Protein AF-A0A528CIK7-F1 (afdb_monomer)

Foldseek 3Di:
DQQVCCVVVVDVADEEEPDDLVVLVVQQVCVVVVRHPRHAEYEYADEPVDHVCVPRVVVSCVVVNHYYPHPPHCVVVVVVVD

Mean predicted aligned error: 2.14 Å

pLDDT: mean 97.93, std 1.0, range [92.44, 98.75]

Sequence (82 aa):
VFDELVKAGKIRHFGLSNESSWGVMRFIAEADKGVGPRLVALQNAYNFVNRSFEVNLAEVCEREQVSLLAYSPLGQGYLTGK

Solvent-accessible surface area (backbone atoms only — not comparable to full-atom values): 4785 Å² total; per-residue (Å²): 107,71,38,56,37,38,76,71,65,77,36,95,76,48,62,51,61,80,69,51,55,68,57,53,50,49,50,42,60,36,17,77,72,70,52,51,64,60,57,47,35,37,39,37,67,37,29,95,90,41,58,70,46,63,79,52,39,48,59,50,25,64,78,68,64,29,43,78,48,66,38,54,62,40,58,86,55,66,72,69,77,120

Secondary structure (DSSP, 8-state):
-HHHHHHTTS-S-EEEES--HHHHHHHHHHHTTTSSPPEEEEE-B-BTTB-THHHHHHHHHHHHT-EE--B-TTGGGGGG--

Structure (mmCIF, N/CA/C/O backbone):
data_AF-A0A528CIK7-F1
#
_entry.id   AF-A0A528CIK7-F1
#
loop_
_atom_site.group_PDB
_atom_site.id
_atom_site.type_symbol
_atom_site.label_atom_id
_atom_site.label_alt_id
_atom_site.label_comp_id
_atom_site.label_asym_id
_atom_site.label_entity_id
_atom_site.label_seq_id
_atom_site.pdbx_PDB_ins_code
_atom_site.Cartn_x
_atom_site.Cartn_y
_atom_site.Cartn_z
_atom_site.occupancy
_atom_site.B_iso_or_equiv
_atom_site.auth_seq_id
_atom_site.auth_comp_id
_atom_site.auth_asym_id
_atom_site.auth_atom_id
_atom_site.pdbx_PDB_model_num
ATOM 1 N N . VAL A 1 1 ? -6.765 12.596 13.624 1.00 93.12 1 VAL A N 1
ATOM 2 C CA . VAL A 1 1 ? -6.596 13.022 12.212 1.00 93.12 1 VAL A CA 1
ATOM 3 C C . VAL A 1 1 ? -7.270 12.079 11.217 1.00 93.12 1 VAL A C 1
ATOM 5 O O . VAL A 1 1 ? -8.398 12.364 10.849 1.00 93.12 1 VAL A O 1
ATOM 8 N N . PHE A 1 2 ? -6.656 10.975 10.759 1.00 96.25 2 PHE A N 1
ATOM 9 C CA . PHE A 1 2 ? -7.248 10.177 9.663 1.00 96.25 2 PHE A CA 1
ATOM 10 C C . PHE A 1 2 ? -8.617 9.578 10.006 1.00 96.25 2 PHE A C 1
ATOM 12 O O . PHE A 1 2 ? -9.514 9.605 9.172 1.00 96.25 2 PHE A O 1
ATOM 19 N N . ASP A 1 3 ? -8.804 9.126 11.245 1.00 96.69 3 ASP A N 1
ATOM 20 C CA . ASP A 1 3 ? -10.094 8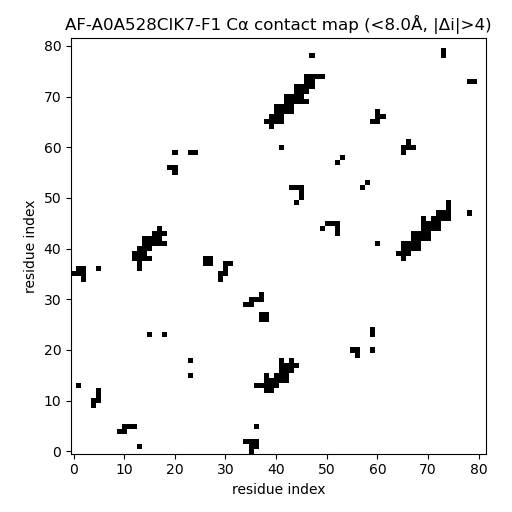.616 11.726 1.00 96.69 3 ASP A CA 1
ATOM 21 C C . ASP A 1 3 ? -11.195 9.685 11.688 1.00 96.69 3 ASP A C 1
ATOM 23 O O . ASP A 1 3 ? -12.299 9.444 11.212 1.00 96.69 3 ASP A O 1
ATOM 27 N N . GLU A 1 4 ? -10.874 10.912 12.101 1.00 97.69 4 GLU A N 1
ATOM 28 C CA . GLU A 1 4 ? -11.810 12.040 12.057 1.00 97.69 4 GLU A CA 1
ATOM 29 C C . GLU A 1 4 ? -12.176 12.402 10.615 1.00 97.69 4 GLU A C 1
ATOM 31 O O . GLU A 1 4 ? -13.329 12.714 10.333 1.00 97.69 4 GLU A O 1
ATOM 36 N N . LEU A 1 5 ? -11.221 12.326 9.682 1.00 98.31 5 LEU A N 1
ATOM 37 C CA . LEU A 1 5 ? -11.472 12.576 8.260 1.00 98.31 5 LEU A CA 1
ATOM 38 C C . LEU A 1 5 ? -12.354 11.492 7.625 1.00 98.31 5 LEU A C 1
ATOM 40 O O . LEU A 1 5 ? -13.179 11.818 6.768 1.00 98.31 5 LEU A O 1
ATOM 44 N N . VAL A 1 6 ? -12.211 10.235 8.055 1.00 97.69 6 VAL A N 1
ATOM 45 C CA . VAL A 1 6 ? -13.089 9.132 7.639 1.00 97.69 6 VAL A CA 1
ATOM 46 C C . VAL A 1 6 ? -14.492 9.314 8.219 1.00 97.69 6 VAL A C 1
ATOM 48 O O . VAL A 1 6 ? -15.465 9.316 7.469 1.00 97.69 6 VAL A O 1
ATOM 51 N N . LYS A 1 7 ? -14.611 9.572 9.528 1.00 97.06 7 LYS A N 1
ATOM 52 C CA . LYS A 1 7 ? -15.897 9.823 10.208 1.00 97.06 7 LYS A CA 1
ATOM 53 C C . LYS A 1 7 ? -16.632 11.044 9.654 1.00 97.06 7 LYS A C 1
ATOM 55 O O . LYS A 1 7 ? -17.853 11.030 9.550 1.00 97.06 7 LYS A O 1
ATOM 60 N N . ALA A 1 8 ? -15.897 12.079 9.249 1.00 98.44 8 ALA A N 1
ATOM 61 C CA . ALA A 1 8 ? -16.450 13.259 8.588 1.00 98.44 8 ALA A CA 1
ATOM 62 C C . ALA A 1 8 ? -16.833 13.022 7.111 1.00 98.44 8 ALA A C 1
ATOM 64 O O . ALA A 1 8 ? -17.289 13.953 6.450 1.00 98.44 8 ALA A O 1
ATOM 65 N N . GLY A 1 9 ? -16.603 11.825 6.560 1.00 98.19 9 GLY A N 1
ATOM 66 C CA . GLY A 1 9 ? -16.929 11.475 5.175 1.00 98.19 9 GLY A CA 1
ATOM 67 C C . GLY A 1 9 ? -16.006 12.090 4.117 1.00 98.19 9 GLY A C 1
ATOM 68 O O . GLY A 1 9 ? -16.301 12.004 2.926 1.00 98.19 9 GLY A O 1
ATOM 69 N N . LYS A 1 10 ? -14.884 12.704 4.518 1.00 98.56 10 LYS A N 1
ATOM 70 C CA . LYS A 1 10 ? -13.910 13.323 3.597 1.00 98.56 10 LYS A CA 1
ATOM 71 C C . LYS A 1 10 ? -12.980 12.294 2.957 1.00 98.56 10 LYS A C 1
ATOM 73 O O . LYS A 1 10 ? -12.476 12.518 1.861 1.00 98.56 10 LYS A O 1
ATOM 78 N N . ILE A 1 11 ? -12.752 11.178 3.645 1.00 97.88 11 ILE A N 1
ATOM 79 C CA . ILE A 1 11 ? -11.972 10.036 3.166 1.00 97.88 11 ILE A CA 1
ATOM 80 C C . ILE A 1 11 ? -12.867 8.800 3.234 1.00 97.88 11 ILE A C 1
ATOM 82 O O . ILE A 1 11 ? -13.445 8.519 4.277 1.00 97.88 11 ILE A O 1
ATOM 86 N N . ARG A 1 12 ? -12.971 8.047 2.133 1.00 97.44 12 ARG A N 1
ATOM 87 C CA . ARG A 1 12 ? -13.694 6.761 2.131 1.00 97.44 12 ARG A CA 1
ATOM 88 C C . ARG A 1 12 ? -12.831 5.617 2.653 1.00 97.44 12 ARG A C 1
ATOM 90 O O . ARG A 1 12 ? -13.296 4.814 3.450 1.00 97.44 12 ARG A O 1
ATOM 97 N N . HIS A 1 13 ? -11.576 5.566 2.212 1.00 97.56 13 HIS A N 1
ATOM 98 C CA . HIS A 1 13 ? -10.622 4.526 2.580 1.00 97.56 13 HIS A CA 1
ATOM 99 C C . HIS A 1 13 ? -9.233 5.113 2.801 1.00 97.56 13 HIS A C 1
ATOM 101 O O . HIS A 1 13 ? -8.846 6.080 2.144 1.00 97.56 13 HIS A O 1
ATOM 107 N N . PHE A 1 14 ? -8.492 4.506 3.722 1.00 97.88 14 PHE A N 1
ATOM 108 C CA . PHE A 1 14 ? -7.133 4.890 4.072 1.00 97.88 14 PHE A CA 1
ATOM 109 C C . PHE A 1 14 ? -6.120 3.913 3.461 1.00 97.88 14 PHE A C 1
ATOM 111 O O . PHE A 1 14 ? -6.366 2.709 3.383 1.00 97.88 14 PHE A O 1
ATOM 118 N N . GLY A 1 15 ? -4.976 4.435 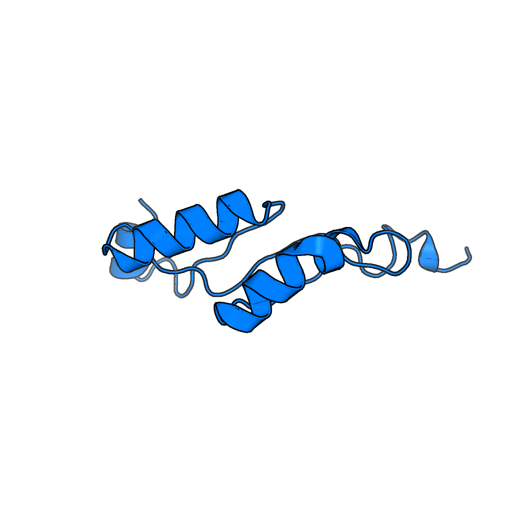3.025 1.00 98.19 15 GLY A N 1
ATOM 119 C CA . GLY A 1 15 ? -3.884 3.664 2.442 1.00 98.19 15 GLY A CA 1
ATOM 120 C C . GLY A 1 15 ? -2.541 4.335 2.704 1.00 98.19 15 GLY A C 1
ATOM 121 O O . GLY A 1 15 ? -2.490 5.517 3.045 1.00 98.19 15 GLY A O 1
ATOM 122 N N . LEU A 1 16 ? -1.464 3.572 2.546 1.00 98.56 16 LEU A N 1
ATOM 123 C CA . LEU A 1 16 ? -0.088 4.035 2.736 1.00 98.56 16 LEU A CA 1
ATOM 124 C C . LEU A 1 16 ? 0.690 3.995 1.418 1.00 98.56 16 LEU A C 1
ATOM 126 O O . LEU A 1 16 ? 0.261 3.376 0.446 1.00 98.56 16 LEU A O 1
ATOM 130 N N . SER A 1 17 ? 1.852 4.641 1.386 1.00 98.50 17 SER A N 1
ATOM 131 C CA . SER A 1 17 ? 2.778 4.604 0.253 1.00 98.50 17 SER A CA 1
ATOM 132 C C . SER A 1 17 ? 4.216 4.687 0.745 1.00 98.50 17 SER A C 1
ATOM 134 O O . SER A 1 17 ? 4.475 5.347 1.748 1.00 98.50 17 SER A O 1
ATOM 136 N N . ASN A 1 18 ? 5.137 4.044 0.021 1.00 98.06 18 ASN A N 1
ATOM 137 C CA . ASN A 1 18 ? 6.572 4.012 0.326 1.00 98.06 18 ASN A CA 1
ATOM 138 C C . ASN A 1 18 ? 6.889 3.492 1.729 1.00 98.06 18 ASN A C 1
ATOM 140 O O . ASN A 1 18 ? 7.850 3.936 2.352 1.00 98.06 18 ASN A O 1
ATOM 144 N N . GLU A 1 19 ? 6.084 2.549 2.212 1.00 98.44 19 GLU A N 1
ATOM 145 C CA . GLU A 1 19 ? 6.219 2.045 3.571 1.00 98.44 19 GLU A CA 1
ATOM 146 C C . GLU A 1 19 ? 6.837 0.645 3.603 1.00 98.44 19 GLU A C 1
ATOM 148 O O . GLU A 1 19 ? 6.773 -0.119 2.636 1.00 98.44 19 GLU A O 1
ATOM 153 N N . SER A 1 20 ? 7.471 0.338 4.727 1.00 98.25 20 SER A N 1
ATOM 154 C CA . SER A 1 20 ? 8.065 -0.941 5.087 1.00 98.25 20 SER A CA 1
ATOM 155 C C . SER A 1 20 ? 7.038 -1.905 5.689 1.00 98.25 20 SER A C 1
ATOM 157 O O . SER A 1 20 ? 5.960 -1.505 6.133 1.00 98.25 20 SER A O 1
ATOM 159 N N . SER A 1 21 ? 7.392 -3.190 5.781 1.00 98.12 21 SER A N 1
ATOM 160 C CA . SER A 1 21 ? 6.567 -4.186 6.481 1.00 98.12 21 SER A CA 1
ATOM 161 C C . SER A 1 21 ? 6.338 -3.815 7.947 1.00 98.12 21 SER A C 1
ATOM 163 O O . SER A 1 21 ? 5.225 -3.966 8.447 1.00 98.12 21 SER A O 1
ATOM 165 N N . TRP A 1 22 ? 7.354 -3.270 8.624 1.00 98.31 22 TRP A N 1
ATOM 166 C CA . TRP A 1 22 ? 7.221 -2.814 10.006 1.00 98.31 22 TRP A CA 1
ATOM 167 C C . TRP A 1 22 ? 6.197 -1.685 10.126 1.00 98.31 22 TRP A C 1
ATOM 169 O O . TRP A 1 22 ? 5.282 -1.788 10.938 1.00 98.31 22 TRP A O 1
ATOM 179 N N . GLY A 1 23 ? 6.297 -0.643 9.297 1.00 98.44 23 GLY A N 1
ATOM 180 C CA . GLY A 1 23 ? 5.358 0.478 9.343 1.00 98.44 23 GLY A CA 1
ATOM 181 C C . GLY A 1 23 ? 3.925 0.044 9.048 1.00 98.44 23 GLY A C 1
ATOM 182 O O . GLY A 1 23 ? 3.025 0.367 9.821 1.00 98.44 23 GLY A O 1
ATOM 183 N N . VAL A 1 24 ? 3.714 -0.768 8.006 1.00 98.56 24 VAL A N 1
ATOM 184 C CA . VAL A 1 24 ? 2.391 -1.330 7.680 1.00 98.56 24 VAL A CA 1
ATOM 185 C C . VAL A 1 24 ? 1.804 -2.088 8.875 1.00 98.56 24 VAL A C 1
ATOM 187 O O . VAL A 1 24 ? 0.686 -1.791 9.297 1.00 98.56 24 VAL A O 1
ATOM 190 N N . MET A 1 25 ? 2.573 -2.997 9.483 1.00 98.69 25 MET A N 1
ATOM 191 C CA . MET A 1 25 ? 2.113 -3.761 10.647 1.00 98.69 25 MET A CA 1
ATOM 192 C C . MET A 1 25 ? 1.877 -2.887 11.882 1.00 98.69 25 MET A C 1
ATOM 194 O O . MET A 1 25 ? 0.976 -3.176 12.664 1.00 98.69 25 MET A O 1
ATOM 198 N N . ARG A 1 26 ? 2.634 -1.797 12.071 1.00 98.56 26 ARG A N 1
ATOM 199 C CA . ARG A 1 26 ? 2.376 -0.833 13.152 1.00 98.56 26 ARG A CA 1
ATOM 200 C C . ARG A 1 26 ? 1.041 -0.118 12.955 1.00 98.56 26 ARG A C 1
ATOM 202 O O . ARG A 1 26 ? 0.288 -0.017 13.917 1.00 98.56 26 ARG A O 1
ATOM 209 N N . PHE A 1 27 ? 0.725 0.335 11.741 1.00 98.56 27 PHE A N 1
ATOM 210 C CA . PHE A 1 27 ? -0.575 0.950 11.447 1.00 98.56 27 PHE A CA 1
ATOM 211 C C . PHE A 1 27 ? -1.732 -0.027 11.666 1.00 98.56 27 PHE A C 1
ATOM 213 O O . PHE A 1 27 ? -2.730 0.341 12.280 1.00 98.56 27 PHE A O 1
ATOM 220 N N . ILE A 1 28 ? -1.576 -1.273 11.218 1.00 98.50 28 ILE A N 1
ATOM 221 C CA . ILE A 1 28 ? -2.550 -2.345 11.444 1.00 98.50 28 ILE A CA 1
ATOM 222 C C . ILE A 1 28 ? -2.763 -2.586 12.939 1.00 98.50 28 ILE A C 1
ATOM 224 O O . ILE A 1 28 ? -3.891 -2.514 13.416 1.00 98.50 28 ILE A O 1
ATOM 228 N N . ALA A 1 29 ? -1.682 -2.797 13.690 1.00 98.56 29 ALA A N 1
ATOM 229 C CA . ALA A 1 29 ? -1.765 -3.128 15.106 1.00 98.56 29 ALA A CA 1
ATOM 230 C C . ALA A 1 29 ? -2.403 -2.013 15.948 1.00 98.56 29 ALA A C 1
ATOM 232 O O . ALA A 1 29 ? -3.041 -2.304 16.956 1.00 98.56 29 ALA A O 1
ATOM 233 N N . GLU A 1 30 ? -2.219 -0.741 15.584 1.00 98.38 30 GLU A N 1
ATOM 234 C CA . GLU A 1 30 ? -2.903 0.367 16.261 1.00 98.38 30 GLU A CA 1
ATOM 235 C C . GLU A 1 30 ? -4.374 0.482 15.824 1.00 98.38 30 GLU A C 1
ATOM 237 O O . GLU A 1 30 ? -5.243 0.668 16.678 1.00 98.38 30 GLU A O 1
ATOM 242 N N . ALA A 1 31 ? -4.686 0.267 14.541 1.00 98.12 31 ALA A N 1
ATOM 243 C CA . ALA A 1 31 ? -6.069 0.234 14.062 1.00 98.12 31 ALA A CA 1
ATOM 244 C C . ALA A 1 31 ? -6.887 -0.890 14.727 1.00 98.12 31 ALA A C 1
ATOM 246 O O . ALA A 1 31 ? -8.031 -0.663 15.118 1.00 98.12 31 ALA A O 1
ATOM 247 N N . ASP A 1 32 ? -6.289 -2.062 14.951 1.00 97.75 32 ASP A N 1
ATOM 248 C CA . ASP A 1 32 ? -6.929 -3.192 15.642 1.00 97.75 32 ASP A CA 1
ATOM 249 C C . ASP A 1 32 ? -7.204 -2.903 17.130 1.00 97.75 32 ASP A C 1
ATOM 251 O O . ASP A 1 32 ? -8.094 -3.501 17.733 1.00 97.75 32 ASP A O 1
ATOM 255 N N . LYS A 1 33 ? -6.497 -1.930 17.723 1.00 98.12 33 LYS A N 1
ATOM 256 C CA . LYS A 1 33 ? -6.790 -1.387 19.064 1.00 98.12 33 LYS A CA 1
ATOM 257 C C . LYS A 1 33 ? -7.822 -0.252 19.038 1.00 98.12 33 LYS A C 1
ATOM 259 O O . LYS A 1 33 ? -8.077 0.364 20.071 1.00 98.12 33 LYS A O 1
ATOM 264 N N . GLY A 1 34 ? -8.391 0.059 17.874 1.00 96.62 34 GLY A N 1
ATOM 265 C CA . GLY A 1 34 ? -9.327 1.165 17.675 1.00 96.62 34 GLY A CA 1
ATOM 266 C C . GLY A 1 34 ? -8.662 2.533 17.502 1.00 96.62 34 GLY A C 1
ATOM 267 O O . GLY A 1 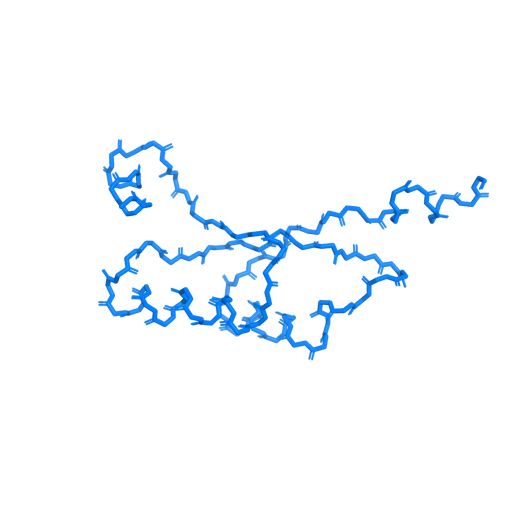34 ? -9.341 3.557 17.595 1.00 96.62 34 GLY A O 1
ATOM 268 N N . VAL A 1 35 ? -7.348 2.582 17.258 1.00 97.25 35 VAL A N 1
ATOM 269 C CA . VAL A 1 35 ? -6.606 3.828 17.040 1.00 97.25 35 VAL A CA 1
ATOM 270 C C . VAL A 1 35 ? -6.395 4.045 15.543 1.00 97.25 35 VAL A C 1
ATOM 272 O O . VAL A 1 35 ? -5.434 3.562 14.951 1.00 97.25 35 VAL A O 1
ATOM 275 N N . GLY A 1 36 ? -7.273 4.839 14.928 1.00 97.12 36 GLY A N 1
ATOM 276 C CA . GLY A 1 36 ? -7.175 5.158 13.502 1.00 97.12 36 GLY A CA 1
ATOM 277 C C . GLY A 1 36 ? -7.960 4.201 12.594 1.00 97.12 36 GLY A C 1
ATOM 278 O O . GLY A 1 36 ? -8.399 3.141 13.034 1.00 97.12 36 GLY A O 1
ATOM 279 N N . PRO A 1 37 ? -8.150 4.560 11.312 1.00 97.88 37 PRO A N 1
ATOM 280 C CA . PRO A 1 37 ? -8.740 3.658 10.336 1.00 97.88 37 PRO A CA 1
ATOM 281 C C . PRO A 1 37 ? -7.729 2.578 9.933 1.00 97.88 37 PRO A C 1
ATOM 283 O O . PRO A 1 37 ? -6.549 2.866 9.721 1.00 97.88 37 PRO A O 1
ATOM 286 N N . ARG A 1 38 ? -8.204 1.345 9.745 1.00 97.88 38 ARG A N 1
ATOM 287 C CA . ARG A 1 38 ? -7.393 0.266 9.170 1.00 97.88 38 ARG A CA 1
ATOM 288 C C . ARG A 1 38 ? -7.132 0.551 7.687 1.00 97.88 38 ARG A C 1
ATOM 290 O O . ARG A 1 38 ? -8.053 0.916 6.953 1.00 97.88 38 ARG A O 1
ATOM 297 N N . LEU A 1 39 ? -5.878 0.423 7.247 1.00 97.88 39 LEU A N 1
ATOM 298 C CA . LEU A 1 39 ? -5.525 0.624 5.841 1.00 97.88 39 LEU A CA 1
ATOM 299 C C . LEU A 1 39 ? -6.053 -0.516 4.962 1.00 97.88 39 LEU A C 1
ATOM 301 O O . LEU A 1 39 ? -6.112 -1.660 5.400 1.00 97.88 39 LEU A O 1
ATOM 305 N N . VAL A 1 40 ? -6.378 -0.200 3.710 1.00 98.25 40 VAL A N 1
ATOM 306 C CA . VAL A 1 40 ? -6.856 -1.188 2.721 1.00 98.25 40 VAL A CA 1
ATOM 307 C C . VAL A 1 40 ? -5.928 -1.333 1.517 1.00 98.25 40 VAL A C 1
ATOM 309 O O . VAL A 1 40 ? -6.047 -2.286 0.750 1.00 98.25 40 VAL A O 1
ATOM 312 N N . ALA A 1 41 ? -5.008 -0.386 1.328 1.00 98.44 41 ALA A N 1
ATOM 313 C CA . ALA A 1 41 ? -4.104 -0.367 0.188 1.00 98.44 41 ALA A CA 1
ATOM 314 C C . ALA A 1 41 ? -2.705 0.134 0.564 1.00 98.44 41 ALA A C 1
ATOM 316 O O . ALA A 1 41 ? -2.552 1.034 1.396 1.00 98.44 41 ALA A O 1
ATOM 317 N N . LEU A 1 42 ? -1.700 -0.419 -0.109 1.00 98.75 42 LEU A N 1
ATOM 318 C CA . LEU A 1 42 ? -0.308 0.004 -0.050 1.00 98.75 42 LEU A CA 1
ATOM 319 C C . LEU A 1 42 ? 0.179 0.348 -1.459 1.00 98.75 42 LEU A C 1
ATOM 321 O O . LEU A 1 42 ? 0.155 -0.492 -2.353 1.00 98.75 42 LEU A O 1
ATOM 325 N N . GLN A 1 43 ? 0.646 1.574 -1.660 1.00 98.75 43 GLN A N 1
ATOM 326 C CA . GLN A 1 43 ? 1.163 2.054 -2.936 1.00 98.75 43 GLN A CA 1
ATOM 327 C C . GLN A 1 43 ? 2.700 2.082 -2.921 1.00 98.75 43 GLN A C 1
ATOM 329 O O . GLN A 1 43 ? 3.305 3.090 -2.550 1.00 98.75 43 GLN A O 1
ATOM 334 N N . ASN A 1 44 ? 3.337 0.981 -3.331 1.00 98.50 4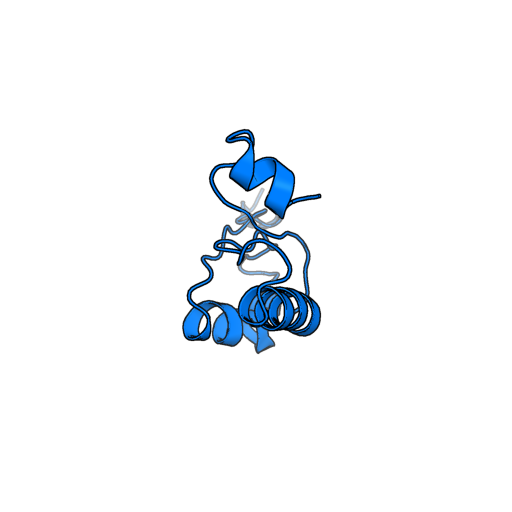4 ASN A N 1
ATOM 335 C CA . ASN A 1 44 ? 4.799 0.835 -3.377 1.00 98.50 44 ASN A CA 1
ATOM 336 C C . ASN A 1 44 ? 5.315 0.582 -4.805 1.00 98.50 44 ASN A C 1
ATOM 338 O O . ASN A 1 44 ? 4.576 0.129 -5.683 1.00 98.50 44 ASN A O 1
ATOM 342 N N . ALA A 1 45 ? 6.602 0.873 -5.033 1.00 98.19 45 ALA A N 1
ATOM 343 C CA . ALA A 1 45 ? 7.260 0.578 -6.300 1.00 98.19 45 ALA A CA 1
ATOM 344 C C . ALA A 1 45 ? 7.356 -0.936 -6.494 1.00 98.19 45 ALA A C 1
ATOM 346 O O . ALA A 1 45 ? 7.868 -1.642 -5.624 1.00 98.19 45 ALA A O 1
ATOM 347 N N . TYR A 1 46 ? 6.912 -1.416 -7.651 1.00 98.50 46 TYR A N 1
ATOM 348 C CA . TYR A 1 46 ? 7.053 -2.818 -8.018 1.00 98.50 46 TYR A CA 1
ATOM 349 C C . TYR A 1 46 ? 7.158 -2.962 -9.535 1.00 98.50 46 TYR A C 1
ATOM 351 O O . TYR A 1 46 ? 6.308 -2.472 -10.279 1.00 98.50 46 TYR A O 1
ATOM 359 N N . ASN A 1 47 ? 8.241 -3.586 -9.993 1.00 98.50 47 ASN A N 1
ATOM 360 C CA . ASN A 1 47 ? 8.524 -3.852 -11.402 1.00 98.50 47 ASN A CA 1
ATOM 361 C C . ASN A 1 47 ? 9.621 -4.923 -11.530 1.00 98.50 47 ASN A C 1
ATOM 363 O O . ASN A 1 47 ? 10.194 -5.354 -10.532 1.00 98.50 47 ASN A O 1
ATOM 367 N N . PHE A 1 48 ? 9.956 -5.337 -12.755 1.00 98.12 48 PHE A N 1
ATOM 368 C CA . PHE A 1 48 ? 10.917 -6.427 -12.972 1.00 98.12 48 PHE A CA 1
ATOM 369 C C . PHE A 1 48 ? 12.320 -6.181 -12.396 1.00 98.12 48 PHE A C 1
ATOM 371 O O . PHE A 1 48 ? 13.005 -7.148 -12.074 1.00 98.12 48 PHE A O 1
ATOM 378 N N . VAL A 1 49 ? 12.742 -4.922 -12.234 1.00 97.75 49 VAL A N 1
ATOM 379 C CA . VAL A 1 49 ? 14.066 -4.565 -11.685 1.00 97.75 49 VAL A CA 1
ATOM 380 C C . VAL A 1 49 ? 14.011 -4.147 -10.210 1.00 97.75 49 VAL A C 1
ATOM 382 O O . VAL A 1 49 ? 15.046 -4.081 -9.555 1.00 97.75 49 VAL A O 1
ATOM 385 N N . ASN A 1 50 ? 12.819 -3.901 -9.661 1.00 98.06 50 ASN A N 1
ATOM 386 C CA . ASN A 1 50 ? 12.582 -3.633 -8.245 1.00 98.06 50 ASN A CA 1
ATOM 387 C C . ASN A 1 50 ? 11.477 -4.551 -7.710 1.00 98.06 50 ASN A C 1
ATOM 389 O O . ASN A 1 50 ? 10.286 -4.237 -7.784 1.00 98.06 50 ASN A O 1
ATOM 393 N N . ARG A 1 51 ? 11.911 -5.668 -7.121 1.00 98.06 51 ARG A N 1
ATOM 394 C CA . ARG A 1 51 ? 11.054 -6.695 -6.507 1.00 98.06 51 ARG A CA 1
ATO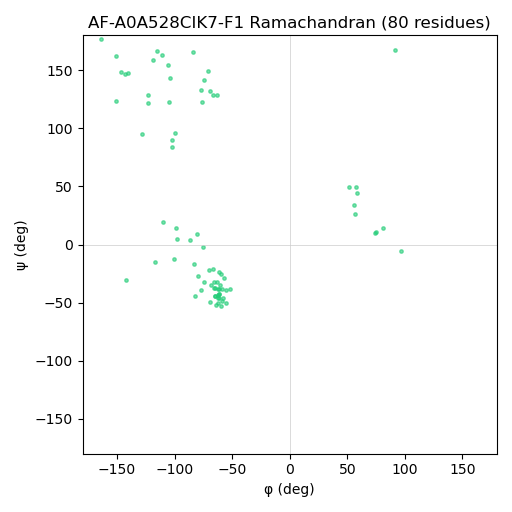M 395 C C . ARG A 1 51 ? 11.176 -6.731 -4.980 1.00 98.06 51 ARG A C 1
ATOM 397 O O . ARG A 1 51 ? 10.811 -7.714 -4.350 1.00 98.06 51 ARG A O 1
ATOM 404 N N . SER A 1 52 ? 11.674 -5.652 -4.367 1.00 97.31 52 SER A N 1
ATOM 405 C CA . SER A 1 52 ? 11.860 -5.559 -2.906 1.00 97.31 52 SER A CA 1
ATOM 406 C C . SER A 1 52 ? 10.566 -5.789 -2.112 1.00 97.31 52 SER A C 1
ATOM 408 O O . SER A 1 52 ? 10.610 -6.328 -1.006 1.00 97.31 52 SER A O 1
ATOM 410 N N . PHE A 1 53 ? 9.412 -5.455 -2.702 1.00 98.12 53 PHE A N 1
ATOM 411 C CA . PHE A 1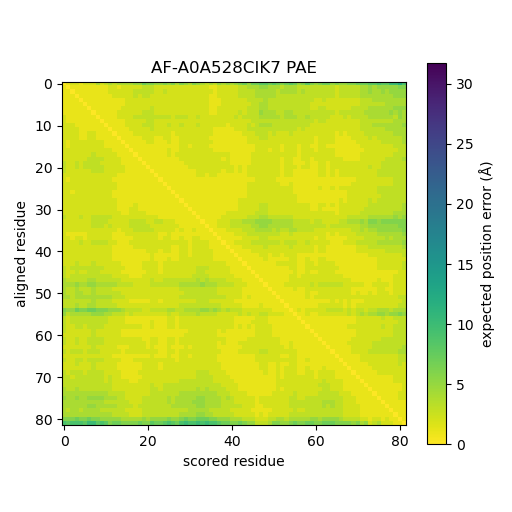 53 ? 8.086 -5.749 -2.158 1.00 98.12 53 PHE A CA 1
ATOM 412 C C . PHE A 1 53 ? 7.903 -7.234 -1.793 1.00 98.12 53 PHE A C 1
ATOM 414 O O . PHE A 1 53 ? 7.325 -7.552 -0.756 1.00 98.12 53 PHE A O 1
ATOM 421 N N . GLU A 1 54 ? 8.437 -8.153 -2.595 1.00 98.19 54 GLU A N 1
ATOM 422 C CA . GLU A 1 54 ? 8.222 -9.592 -2.411 1.00 98.19 54 GLU A CA 1
ATOM 423 C C . GLU A 1 54 ? 8.913 -10.167 -1.179 1.00 98.19 54 GLU A C 1
ATOM 425 O O . GLU A 1 54 ? 8.489 -11.203 -0.684 1.00 98.19 54 GLU A O 1
ATOM 430 N N . VAL A 1 55 ? 9.954 -9.500 -0.671 1.00 96.44 55 VAL A N 1
ATOM 431 C CA . VAL A 1 55 ? 10.770 -10.041 0.423 1.00 96.44 55 VAL A CA 1
ATOM 432 C C . VAL A 1 55 ? 9.951 -10.181 1.705 1.00 96.44 55 VAL A C 1
ATOM 434 O O . VAL A 1 55 ? 10.045 -11.202 2.370 1.00 96.44 55 VAL A O 1
ATOM 437 N N . ASN A 1 56 ? 9.148 -9.167 2.048 1.00 96.44 56 ASN A N 1
ATOM 438 C CA . ASN A 1 56 ? 8.351 -9.161 3.284 1.00 96.44 56 ASN A CA 1
ATOM 439 C C . ASN A 1 56 ? 6.958 -8.538 3.112 1.00 96.44 56 ASN A C 1
ATOM 441 O O . ASN A 1 56 ? 6.022 -8.898 3.821 1.00 96.44 56 ASN A O 1
ATOM 445 N N . LEU A 1 57 ? 6.801 -7.563 2.210 1.00 98.31 57 LEU A N 1
ATOM 446 C CA . LEU A 1 57 ? 5.542 -6.826 2.081 1.00 98.31 57 LEU A CA 1
ATOM 447 C C . LEU A 1 57 ? 4.456 -7.648 1.391 1.00 98.31 57 LEU A C 1
ATOM 449 O O . LEU A 1 57 ? 3.295 -7.487 1.748 1.00 98.31 57 LEU A O 1
ATOM 453 N N . ALA A 1 58 ? 4.814 -8.534 0.459 1.00 98.31 58 ALA A N 1
ATOM 454 C CA . ALA A 1 58 ? 3.859 -9.438 -0.177 1.00 98.31 58 ALA A CA 1
ATOM 455 C C . ALA A 1 58 ? 3.138 -10.323 0.850 1.00 98.31 58 ALA A C 1
ATOM 457 O O . ALA A 1 58 ? 1.914 -10.402 0.830 1.00 98.31 58 ALA A O 1
ATOM 458 N N . GLU A 1 59 ? 3.881 -10.917 1.789 1.00 98.56 59 GLU A N 1
ATOM 459 C CA . GLU A 1 59 ? 3.301 -11.732 2.860 1.00 98.56 59 GLU A CA 1
ATOM 460 C C . GLU A 1 59 ? 2.380 -10.910 3.769 1.00 98.56 59 GLU A C 1
ATOM 462 O O . GLU A 1 59 ? 1.268 -11.343 4.066 1.00 98.56 59 GLU A O 1
ATOM 467 N N . VAL A 1 60 ? 2.822 -9.720 4.190 1.00 98.50 60 VAL A N 1
ATOM 468 C CA . VAL A 1 60 ? 2.000 -8.818 5.010 1.00 98.50 60 VAL A CA 1
ATOM 469 C C . VAL A 1 60 ? 0.711 -8.449 4.279 1.00 98.50 60 VAL A C 1
ATOM 471 O O . VAL A 1 60 ? -0.368 -8.554 4.851 1.00 98.50 60 VAL A O 1
ATOM 474 N N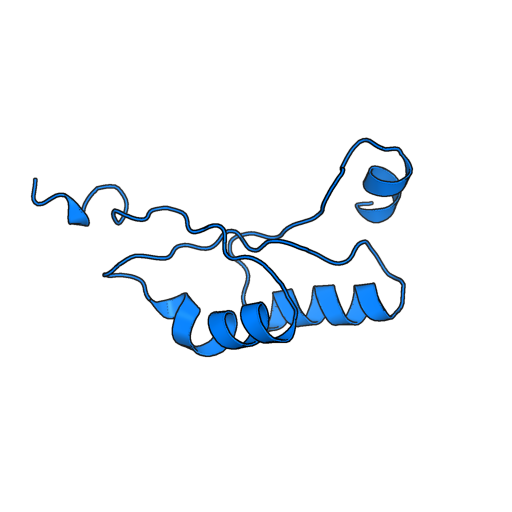 . CYS A 1 61 ? 0.809 -8.045 3.011 1.00 98.44 61 CYS A N 1
ATOM 475 C CA . CYS A 1 61 ? -0.342 -7.628 2.215 1.00 98.44 61 CYS A CA 1
ATOM 476 C C . CYS A 1 61 ? -1.361 -8.761 2.043 1.00 98.44 61 CYS A C 1
ATOM 478 O O . CYS A 1 61 ? -2.556 -8.534 2.221 1.00 98.44 61 CYS A O 1
ATOM 480 N N . GLU A 1 62 ? -0.889 -9.979 1.774 1.00 98.25 62 GLU A N 1
ATOM 481 C CA . GLU A 1 62 ? -1.740 -11.164 1.652 1.00 98.25 62 GLU A CA 1
ATOM 482 C C . GLU A 1 62 ? -2.434 -11.506 2.981 1.00 98.25 62 GLU A C 1
ATOM 484 O O . GLU A 1 62 ? -3.659 -11.624 3.043 1.00 98.25 62 GLU A O 1
ATOM 489 N N . ARG A 1 63 ? -1.669 -11.618 4.075 1.00 98.25 63 ARG A N 1
ATOM 490 C CA . ARG A 1 63 ? -2.203 -12.018 5.390 1.00 98.25 63 ARG A CA 1
ATOM 491 C C . ARG A 1 63 ? -3.169 -10.990 5.971 1.00 98.25 63 ARG A C 1
ATOM 493 O O . ARG A 1 63 ? -4.163 -11.363 6.584 1.00 98.25 63 ARG A O 1
ATOM 500 N N . GLU A 1 64 ? -2.887 -9.709 5.762 1.00 98.44 64 GLU A N 1
ATOM 501 C CA . GLU A 1 64 ? -3.625 -8.604 6.378 1.00 98.44 64 GLU A CA 1
ATOM 502 C C . GLU A 1 64 ? -4.693 -7.995 5.463 1.00 98.44 64 GLU A C 1
ATOM 504 O O . GLU A 1 64 ? -5.347 -7.021 5.852 1.00 98.44 64 GLU A O 1
ATOM 509 N N . GLN A 1 65 ? -4.885 -8.585 4.276 1.00 98.12 65 GLN A N 1
ATOM 510 C CA . GLN A 1 65 ? -5.870 -8.181 3.269 1.00 98.12 65 GLN A CA 1
ATOM 511 C C . GLN A 1 65 ? -5.680 -6.725 2.809 1.00 98.12 65 GLN A C 1
ATOM 513 O O . GLN A 1 65 ? -6.631 -5.952 2.682 1.00 98.12 65 GLN A O 1
ATOM 518 N N . VAL A 1 66 ? -4.426 -6.347 2.551 1.00 98.56 66 VAL A N 1
ATOM 519 C CA . VAL A 1 66 ? -4.040 -5.028 2.033 1.00 98.56 66 VAL A CA 1
ATOM 520 C C . VAL A 1 66 ? -3.669 -5.161 0.558 1.00 98.56 66 VAL A C 1
ATOM 522 O O . VAL A 1 66 ? -2.767 -5.907 0.197 1.00 98.56 66 VAL A O 1
ATOM 525 N N . SER A 1 67 ? -4.337 -4.414 -0.319 1.00 98.44 67 SER A N 1
ATOM 526 C CA . SER A 1 67 ? -4.064 -4.471 -1.761 1.00 98.44 67 SER A CA 1
ATOM 527 C C . SER A 1 67 ? -2.796 -3.700 -2.139 1.00 98.44 67 SER A C 1
ATOM 529 O O . SER A 1 67 ? -2.641 -2.536 -1.764 1.00 98.44 67 SER A O 1
ATOM 531 N N . LEU A 1 68 ? -1.921 -4.296 -2.953 1.00 98.56 68 LEU A N 1
ATOM 532 C CA . LEU A 1 68 ? -0.819 -3.565 -3.583 1.00 98.56 68 LEU A CA 1
ATOM 533 C C . LEU A 1 68 ? -1.340 -2.721 -4.757 1.00 98.56 68 LEU A C 1
ATOM 535 O O . LEU A 1 68 ? -1.869 -3.246 -5.733 1.00 98.56 68 LEU A O 1
ATOM 539 N N . LEU A 1 69 ? -1.096 -1.415 -4.701 1.00 98.62 69 LEU A N 1
ATOM 540 C CA . LEU A 1 69 ? -1.234 -0.489 -5.823 1.00 98.62 69 LEU A CA 1
ATOM 541 C C . LEU A 1 69 ? 0.164 -0.180 -6.374 1.00 98.62 69 LEU A C 1
ATOM 543 O O . LEU A 1 69 ? 0.805 0.790 -5.975 1.00 98.62 69 LEU A O 1
ATOM 547 N N . ALA A 1 70 ? 0.671 -1.044 -7.253 1.00 98.38 70 ALA A N 1
ATOM 548 C CA . ALA A 1 70 ? 2.026 -0.918 -7.782 1.00 98.38 70 ALA A CA 1
ATOM 549 C C . ALA A 1 70 ? 2.204 0.376 -8.597 1.00 98.38 70 ALA A C 1
ATOM 551 O O . ALA A 1 70 ? 1.445 0.637 -9.533 1.00 98.38 70 ALA A O 1
ATOM 552 N N . TYR A 1 71 ? 3.245 1.154 -8.289 1.00 98.56 71 TYR A N 1
ATOM 553 C CA . TYR A 1 71 ? 3.662 2.288 -9.119 1.00 98.56 71 TYR A CA 1
ATOM 554 C C . TYR A 1 71 ? 5.00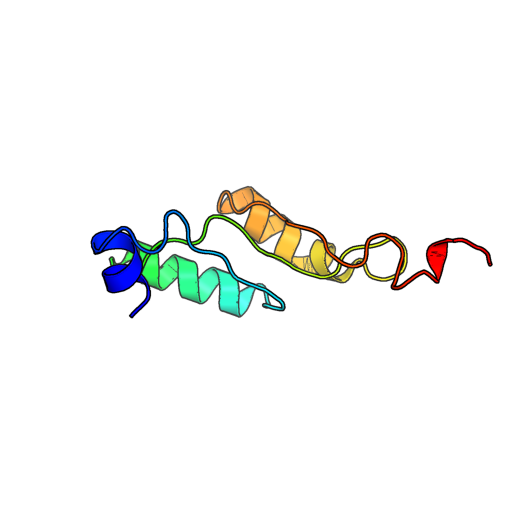2 2.022 -9.815 1.00 98.56 71 TYR A C 1
ATOM 556 O O . TYR A 1 71 ? 5.768 1.131 -9.441 1.00 98.56 71 TYR A O 1
ATOM 564 N N . SER A 1 72 ? 5.293 2.819 -10.850 1.00 98.38 72 SER A N 1
ATOM 565 C CA . SER A 1 72 ? 6.463 2.649 -11.722 1.00 98.38 72 SER A CA 1
ATOM 566 C C . SER A 1 72 ? 6.604 1.226 -12.294 1.00 98.38 72 SER A C 1
ATOM 568 O O . SER A 1 72 ? 7.710 0.680 -12.256 1.00 98.38 72 SER A O 1
ATOM 570 N N . PRO A 1 73 ? 5.543 0.626 -12.879 1.00 98.38 73 PRO A N 1
ATOM 571 C CA . PRO A 1 73 ? 5.600 -0.745 -13.398 1.00 98.38 73 PRO A CA 1
ATOM 572 C C . PRO A 1 73 ? 6.636 -0.921 -14.521 1.00 98.38 73 PRO A C 1
ATOM 574 O O . PRO A 1 73 ? 7.162 -2.010 -14.715 1.00 98.38 73 PRO A O 1
ATOM 577 N N . LEU A 1 74 ? 6.985 0.164 -15.226 1.00 98.50 74 LEU A N 1
ATOM 578 C CA . LEU A 1 74 ? 8.018 0.181 -16.269 1.00 98.50 74 LEU A CA 1
ATOM 579 C C . LEU A 1 74 ? 9.377 0.715 -15.784 1.00 98.50 74 LEU A C 1
ATOM 581 O O . LEU A 1 74 ? 10.210 1.086 -16.607 1.00 98.50 74 LEU A O 1
ATOM 585 N N . GLY A 1 75 ? 9.602 0.834 -14.470 1.00 97.50 75 GLY A N 1
ATOM 586 C CA . GLY A 1 75 ? 10.856 1.365 -13.920 1.00 97.50 75 GLY A CA 1
ATOM 587 C C . GLY A 1 75 ? 11.165 2.778 -14.422 1.00 97.50 75 GLY A C 1
ATOM 588 O O . GLY A 1 75 ? 12.238 3.020 -14.959 1.00 97.50 75 GLY A O 1
ATOM 589 N N . GLN A 1 76 ? 10.189 3.691 -14.348 1.00 97.50 76 GLN A N 1
ATOM 590 C CA . GLN A 1 76 ? 10.278 5.043 -14.934 1.00 97.50 76 GLN A CA 1
ATOM 591 C C . GLN A 1 76 ? 10.582 5.053 -16.451 1.00 97.50 76 GLN A C 1
ATOM 593 O O . GLN A 1 76 ? 11.124 6.010 -16.996 1.00 97.50 76 GLN A O 1
ATOM 598 N N . GLY A 1 77 ? 10.214 3.980 -17.155 1.00 98.12 77 GLY A N 1
ATOM 599 C CA . GLY A 1 77 ? 10.452 3.810 -18.586 1.00 98.12 77 GLY A CA 1
ATOM 600 C C . GLY A 1 77 ? 11.707 3.003 -18.923 1.00 98.12 77 GLY A C 1
ATOM 601 O O . GLY A 1 77 ? 11.886 2.686 -20.095 1.00 98.12 77 GLY A O 1
ATOM 602 N N . TYR A 1 78 ? 12.529 2.620 -17.941 1.00 97.88 78 TYR A N 1
ATOM 603 C CA . TYR A 1 78 ? 13.699 1.757 -18.143 1.00 97.88 78 TYR A CA 1
ATOM 604 C C . TYR A 1 78 ? 13.337 0.428 -18.824 1.00 97.88 78 TYR A C 1
ATOM 606 O O . TYR A 1 78 ? 14.023 -0.029 -19.729 1.00 97.88 78 TYR A O 1
ATOM 614 N N . LEU A 1 79 ? 12.193 -0.156 -18.458 1.00 98.25 79 LEU A N 1
ATOM 615 C CA . LEU A 1 79 ? 11.729 -1.441 -18.991 1.00 98.25 79 LEU A CA 1
ATOM 616 C C . LEU A 1 79 ? 11.046 -1.342 -20.367 1.00 98.25 79 LEU A C 1
ATOM 618 O O . LEU A 1 79 ? 10.462 -2.317 -20.824 1.00 98.25 79 LEU A O 1
ATOM 622 N N . THR A 1 80 ? 11.083 -0.182 -21.030 1.00 98.12 80 THR A N 1
ATOM 623 C CA . THR A 1 80 ? 10.502 -0.032 -22.380 1.00 98.12 80 THR A CA 1
ATOM 624 C C . THR A 1 80 ? 11.437 -0.490 -23.498 1.00 98.12 80 THR A C 1
ATOM 626 O O . THR A 1 80 ? 10.968 -0.703 -24.611 1.00 98.12 80 THR A O 1
ATOM 629 N N . GLY A 1 81 ? 12.738 -0.642 -23.219 1.00 96.31 81 GLY A N 1
ATOM 630 C CA . GLY A 1 81 ? 13.750 -1.001 -24.221 1.00 96.31 81 GLY A CA 1
ATOM 631 C C . GLY A 1 81 ? 14.139 0.132 -25.181 1.00 96.31 81 GLY A C 1
ATOM 632 O O . GLY A 1 81 ? 14.800 -0.140 -26.180 1.00 96.31 81 GLY A O 1
ATOM 633 N N . LYS A 1 82 ? 13.707 1.368 -24.900 1.00 92.44 82 LYS A N 1
ATOM 634 C CA . LYS A 1 82 ? 14.126 2.581 -25.617 1.00 92.44 82 LYS A CA 1
ATOM 635 C C . LYS A 1 82 ? 15.546 3.018 -25.264 1.00 92.44 82 LYS A C 1
ATOM 637 O O . LYS A 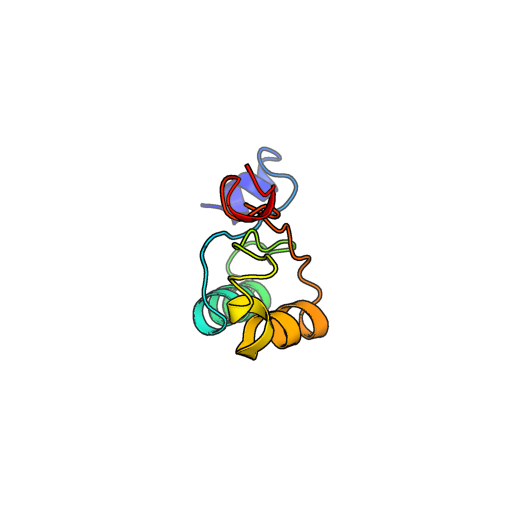1 82 ? 15.996 2.685 -24.144 1.00 92.44 82 LYS A O 1
#

Nearest PDB structures (foldseek):
  1lqa-assembly1_A  TM=9.800E-01  e=4.902E-07  Escherichia coli
  7utf-assembly1_A  TM=9.484E-01  e=2.486E-05  Rhizobium leguminosarum
  8hwn-assembly2_A  TM=9.538E-01  e=3.488E-05  Devosia
  7utf-assembly1_C  TM=9.516E-01  e=3.993E-05  Rhizobium leguminosarum
  8hwn-assembly3_C  TM=9.518E-01  e=5.994E-05  Devosia

Radius of gyration: 14.69 Å; Cα contacts (8 Å, |Δi|>4): 111; chains: 1; bounding box: 31×25×45 Å